Protein AF-A0A2G8Y2S1-F1 (afdb_monomer_lite)

Secondary structure (DSSP, 8-state):
-----S---TTS----EEEEEEEEEETTEEEEEEEESSHHHHHHHHHHHTT-EEETTEEE------S-S-----S-BTTEEESSGGGGS-------------S--PPP------

Structure (mmCIF, N/CA/C/O backbone):
data_AF-A0A2G8Y2S1-F1
#
_entry.id   AF-A0A2G8Y2S1-F1
#
loop_
_atom_site.group_PDB
_atom_site.id
_atom_site.type_symbol
_atom_site.label_atom_id
_atom_site.label_alt_id
_atom_site.label_comp_id
_atom_site.label_asym_id
_atom_site.label_entity_id
_atom_site.label_seq_id
_atom_site.pdbx_PDB_ins_code
_atom_site.Cartn_x
_atom_site.Cartn_y
_atom_site.Cartn_z
_atom_site.occupancy
_atom_site.B_iso_or_equiv
_atom_site.auth_seq_id
_atom_site.auth_comp_id
_atom_site.auth_asym_id
_atom_site.auth_atom_id
_atom_site.pdbx_PDB_model_num
ATOM 1 N N . MET A 1 1 ? -22.583 -14.915 -36.721 1.00 43.03 1 MET A N 1
ATOM 2 C CA . MET A 1 1 ? -21.697 -15.453 -35.667 1.00 43.03 1 MET A CA 1
ATOM 3 C C . MET A 1 1 ? -21.585 -14.432 -34.551 1.00 43.03 1 MET A C 1
ATOM 5 O O . MET A 1 1 ? -20.849 -13.461 -34.654 1.00 43.03 1 MET A O 1
ATOM 9 N N . SER A 1 2 ? -22.418 -14.623 -33.535 1.00 52.66 2 SER A N 1
ATOM 10 C CA . SER A 1 2 ? -22.428 -13.889 -32.275 1.00 52.66 2 SER A CA 1
ATOM 11 C C . SER A 1 2 ? -21.137 -14.151 -31.507 1.00 52.66 2 SER A C 1
ATOM 13 O O . SER A 1 2 ? -20.829 -15.313 -31.272 1.00 52.66 2 SER A O 1
ATOM 15 N N . SER A 1 3 ? -20.401 -13.103 -31.127 1.00 49.59 3 SER A N 1
ATOM 16 C CA . SER A 1 3 ? -19.379 -13.113 -30.062 1.00 49.59 3 SER A CA 1
ATOM 17 C C . SER A 1 3 ? -18.813 -11.702 -29.867 1.00 49.59 3 SER A C 1
ATOM 19 O O . SER A 1 3 ? -17.717 -11.381 -30.310 1.00 49.59 3 SER A O 1
ATOM 21 N N . ARG A 1 4 ? -19.570 -10.834 -29.191 1.00 56.19 4 ARG A N 1
ATOM 22 C CA . ARG A 1 4 ? -18.962 -9.785 -28.357 1.00 56.19 4 ARG A CA 1
ATOM 23 C C . ARG A 1 4 ? -19.165 -10.215 -26.915 1.00 56.19 4 ARG A C 1
ATOM 25 O O . ARG A 1 4 ? -20.099 -9.797 -26.242 1.00 56.19 4 ARG A O 1
ATOM 32 N N . CYS A 1 5 ? -18.353 -11.178 -26.509 1.00 40.81 5 CYS A N 1
ATOM 33 C CA . CYS A 1 5 ? -18.243 -11.608 -25.131 1.00 40.81 5 CYS A CA 1
ATOM 34 C C . CYS A 1 5 ? -17.443 -10.579 -24.317 1.00 40.81 5 CYS A C 1
ATOM 36 O O . CYS A 1 5 ? -16.433 -10.061 -24.784 1.00 40.81 5 CYS A O 1
ATOM 38 N N . ALA A 1 6 ? -17.908 -10.390 -23.081 1.00 44.34 6 ALA A N 1
ATOM 39 C CA . ALA A 1 6 ? -17.202 -9.875 -21.909 1.00 44.34 6 ALA A CA 1
ATOM 40 C C . ALA A 1 6 ? -16.997 -8.350 -21.771 1.00 44.34 6 ALA A C 1
ATOM 42 O O . ALA A 1 6 ? -15.990 -7.771 -22.156 1.00 44.34 6 ALA A O 1
ATOM 43 N N . SER A 1 7 ? -17.936 -7.751 -21.030 1.00 48.16 7 SER A N 1
ATOM 44 C CA . SER A 1 7 ? -17.629 -7.092 -19.752 1.00 48.16 7 SER A CA 1
ATOM 45 C C . SER A 1 7 ? -16.571 -5.984 -19.778 1.00 48.16 7 SER A C 1
ATOM 47 O O . SER A 1 7 ? -15.494 -6.124 -19.209 1.00 48.16 7 SER A O 1
ATOM 49 N N . SER A 1 8 ? -16.921 -4.821 -20.323 1.00 46.06 8 SER A N 1
ATOM 50 C CA . SER A 1 8 ? -16.153 -3.593 -20.087 1.00 46.06 8 SER A CA 1
ATOM 51 C C . SER A 1 8 ? -16.782 -2.755 -18.966 1.00 46.06 8 SER A C 1
ATOM 53 O O . SER A 1 8 ? -17.139 -1.603 -19.175 1.00 46.06 8 SER A O 1
ATOM 55 N N . ASN A 1 9 ? -16.936 -3.341 -17.773 1.00 43.31 9 ASN A N 1
ATOM 56 C CA . ASN A 1 9 ? -17.246 -2.607 -16.533 1.00 43.31 9 ASN A CA 1
ATOM 57 C C . ASN A 1 9 ? -16.070 -2.629 -15.534 1.00 43.31 9 ASN A C 1
ATOM 59 O O . ASN A 1 9 ? -16.247 -2.341 -14.355 1.00 43.31 9 ASN A O 1
ATOM 63 N N . SER A 1 10 ? -14.854 -2.971 -15.972 1.00 46.34 10 SER A N 1
ATOM 64 C CA . SER A 1 10 ? -13.713 -3.136 -15.055 1.00 46.34 10 SER A CA 1
ATOM 65 C C . SER A 1 10 ? -13.025 -1.839 -14.620 1.00 46.34 10 SER A C 1
ATOM 67 O O . SER A 1 10 ? -12.140 -1.905 -13.774 1.00 46.34 10 SER A O 1
ATOM 69 N N . VAL A 1 11 ? -13.393 -0.669 -15.153 1.00 47.31 11 VAL A N 1
ATOM 70 C CA . VAL A 1 11 ? -12.618 0.570 -14.918 1.00 47.31 11 VAL A CA 1
ATOM 71 C C . VAL A 1 11 ? -13.231 1.550 -13.913 1.00 47.31 11 VAL A C 1
ATOM 73 O O . VAL A 1 11 ? -12.547 2.485 -13.512 1.00 47.31 11 VAL A O 1
ATOM 76 N N . THR A 1 12 ? -14.463 1.335 -13.437 1.00 46.62 12 THR A N 1
ATOM 77 C CA . THR A 1 12 ? -15.148 2.304 -12.547 1.00 46.62 12 THR A CA 1
ATOM 78 C C . THR A 1 12 ? -15.216 1.884 -11.077 1.00 46.62 12 THR A C 1
ATOM 80 O O . THR A 1 12 ? -15.657 2.663 -10.242 1.00 46.62 12 THR A O 1
ATOM 83 N N . SER A 1 13 ? -14.750 0.684 -10.719 1.00 46.16 13 SER A N 1
ATOM 84 C CA . SER A 1 13 ? -14.642 0.250 -9.315 1.00 46.16 13 SER A CA 1
ATOM 85 C C . SER A 1 13 ? -13.197 0.361 -8.822 1.00 46.16 13 SER A C 1
ATOM 87 O O . SER A 1 13 ? -12.643 -0.553 -8.211 1.00 46.16 13 SER A O 1
ATOM 89 N N . LEU A 1 14 ? -12.541 1.482 -9.136 1.00 54.84 14 LEU A N 1
ATOM 90 C CA . LEU A 1 14 ? -11.331 1.869 -8.421 1.00 54.84 14 LEU A CA 1
ATOM 91 C C . LEU A 1 14 ? -11.784 2.327 -7.043 1.00 54.84 14 LEU A C 1
ATOM 93 O O . LEU A 1 14 ? -12.257 3.439 -6.837 1.00 54.84 14 LEU A O 1
ATOM 97 N N . ALA A 1 15 ? -11.752 1.340 -6.163 1.00 57.84 15 ALA A N 1
ATOM 98 C CA . AL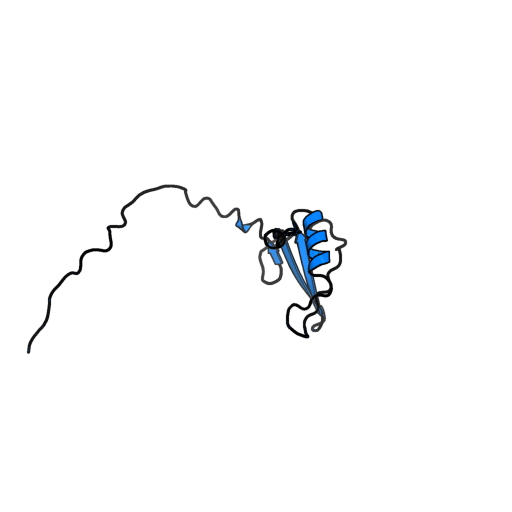A A 1 15 ? -12.142 1.360 -4.781 1.00 57.84 15 ALA A CA 1
ATOM 99 C C . ALA A 1 15 ? -11.933 2.720 -4.101 1.00 57.84 15 ALA A C 1
ATOM 101 O O . ALA A 1 15 ? -10.831 3.271 -4.089 1.00 57.84 15 ALA A O 1
ATOM 102 N N . LEU A 1 16 ? -13.001 3.220 -3.479 1.00 68.12 16 LEU A N 1
ATOM 103 C CA . LEU A 1 16 ? -12.930 4.357 -2.572 1.00 68.12 16 LEU A CA 1
ATOM 104 C C . LEU A 1 16 ? -12.135 3.910 -1.338 1.00 68.12 16 LEU A C 1
ATOM 106 O O . LEU A 1 16 ? -12.665 3.245 -0.441 1.00 68.12 16 LEU A O 1
ATOM 110 N N . CYS A 1 17 ? -10.832 4.198 -1.327 1.00 72.56 17 CYS A N 1
ATOM 111 C CA . CYS A 1 17 ? -10.040 4.092 -0.113 1.00 72.56 17 CYS A CA 1
ATOM 112 C C . CYS A 1 17 ? -10.590 5.102 0.893 1.00 72.56 17 CYS A C 1
ATOM 114 O O . CYS A 1 17 ? -10.721 6.287 0.592 1.00 72.56 17 CYS A O 1
ATOM 116 N N . VAL A 1 18 ? -10.927 4.627 2.086 1.00 82.62 18 VAL A N 1
ATOM 117 C CA . VAL A 1 18 ? -11.433 5.497 3.151 1.00 82.62 18 VAL A CA 1
ATOM 118 C C . VAL A 1 18 ? -10.273 6.112 3.910 1.00 82.62 18 VAL A C 1
ATOM 120 O O . VAL A 1 18 ? -10.278 7.308 4.177 1.00 82.62 18 VAL A O 1
ATOM 123 N N . GLN A 1 19 ? -9.239 5.322 4.196 1.00 85.81 19 GLN A N 1
ATOM 124 C CA . GLN A 1 19 ? -8.086 5.772 4.968 1.00 85.81 19 GLN A CA 1
ATOM 125 C C . GLN A 1 19 ? -6.795 5.194 4.413 1.00 85.81 19 GLN A C 1
ATOM 127 O O . GLN A 1 19 ? -6.754 4.049 3.958 1.00 85.81 19 GLN A O 1
ATOM 132 N N . ILE A 1 20 ? -5.724 5.974 4.500 1.00 89.06 20 ILE A N 1
ATOM 133 C CA . ILE A 1 20 ? -4.376 5.557 4.132 1.00 89.06 20 ILE A CA 1
ATOM 134 C C . ILE A 1 20 ? -3.381 6.015 5.190 1.00 89.06 20 ILE A C 1
ATOM 136 O O . ILE A 1 20 ? -3.433 7.142 5.674 1.00 89.06 20 ILE A O 1
ATOM 140 N N . VAL A 1 21 ? -2.452 5.136 5.545 1.00 88.50 21 VAL A N 1
ATOM 141 C CA . VAL A 1 21 ? -1.328 5.438 6.428 1.00 88.50 21 VAL A CA 1
ATOM 142 C C . VAL A 1 21 ? -0.062 4.908 5.786 1.00 88.50 21 VAL A C 1
ATOM 144 O O . VAL A 1 21 ? 0.025 3.728 5.466 1.00 88.50 21 VAL A O 1
ATOM 147 N N . THR A 1 22 ? 0.938 5.759 5.619 1.00 90.31 22 THR A N 1
ATOM 148 C CA . THR A 1 22 ? 2.226 5.409 5.032 1.00 90.31 22 THR A CA 1
ATOM 149 C C . THR A 1 22 ? 3.329 5.456 6.082 1.00 90.31 22 THR A C 1
ATOM 151 O O . THR A 1 22 ? 3.384 6.335 6.946 1.00 90.31 22 THR A O 1
ATOM 154 N N . PHE A 1 23 ? 4.224 4.473 6.040 1.00 88.12 23 PHE A N 1
ATOM 155 C CA . PHE A 1 23 ? 5.360 4.382 6.945 1.00 88.12 23 PHE A CA 1
ATOM 156 C C . PHE A 1 23 ? 6.548 3.687 6.278 1.00 88.12 23 PHE A C 1
ATOM 158 O O . PHE A 1 23 ? 6.417 2.717 5.539 1.00 88.12 23 PHE A O 1
ATOM 165 N N . SER A 1 24 ? 7.746 4.166 6.585 1.00 88.75 24 SER A N 1
ATOM 166 C CA . SER A 1 24 ? 9.004 3.570 6.141 1.00 88.75 24 SER A CA 1
ATOM 167 C C . SER A 1 24 ? 9.666 2.879 7.331 1.00 88.75 24 SER A C 1
ATOM 169 O O . SER A 1 24 ? 10.136 3.554 8.248 1.00 88.75 24 SER A O 1
ATOM 171 N N . LYS A 1 25 ? 9.678 1.540 7.355 1.00 80.62 25 LYS A N 1
ATOM 172 C CA . LYS A 1 25 ? 10.404 0.779 8.395 1.00 80.62 25 LYS A CA 1
ATOM 173 C C . LYS A 1 25 ? 11.914 0.847 8.186 1.00 80.62 25 LYS A C 1
ATOM 175 O O . LYS A 1 25 ? 12.663 0.876 9.154 1.00 80.62 25 LYS A O 1
ATOM 180 N N . SER A 1 26 ? 12.337 0.901 6.930 1.00 84.31 26 SER A N 1
ATOM 181 C CA . SER A 1 26 ? 13.715 1.129 6.515 1.00 84.31 26 SER A CA 1
ATOM 182 C C . SER A 1 26 ? 13.730 2.195 5.413 1.00 84.31 26 SER A C 1
ATOM 184 O O . SER A 1 26 ? 12.707 2.403 4.756 1.00 84.31 26 SER A O 1
ATOM 186 N N . PRO A 1 27 ? 14.866 2.874 5.179 1.00 81.00 27 PRO A N 1
ATOM 187 C CA . PRO A 1 27 ? 14.977 3.871 4.110 1.00 81.00 27 PRO A CA 1
ATOM 188 C C . PRO A 1 27 ? 14.754 3.288 2.706 1.00 81.00 27 PRO A C 1
ATOM 190 O O . PRO A 1 27 ? 14.427 4.023 1.783 1.00 81.00 27 PRO A O 1
ATOM 193 N N . THR A 1 28 ? 14.898 1.972 2.543 1.00 81.88 28 THR A N 1
ATOM 194 C CA . THR A 1 28 ? 14.706 1.255 1.276 1.00 81.88 28 THR A CA 1
ATOM 195 C C . THR A 1 28 ? 13.331 0.599 1.143 1.00 81.88 28 THR A C 1
ATOM 197 O O . THR A 1 28 ? 12.982 0.152 0.055 1.00 81.88 28 THR A O 1
ATOM 200 N N . MET A 1 29 ? 12.545 0.520 2.224 1.00 83.88 29 MET A N 1
ATOM 201 C CA . MET A 1 29 ? 11.253 -0.165 2.235 1.00 83.88 29 MET A CA 1
ATOM 202 C C . MET A 1 29 ? 10.136 0.791 2.639 1.00 83.88 29 MET A C 1
ATOM 204 O O . MET A 1 29 ? 9.932 1.097 3.820 1.00 83.88 29 MET A O 1
ATOM 208 N N . TYR A 1 30 ? 9.376 1.213 1.633 1.00 87.31 30 TYR A N 1
ATOM 209 C CA . TYR A 1 30 ? 8.155 1.980 1.815 1.00 87.31 30 TYR A CA 1
ATOM 210 C C . TYR A 1 30 ? 6.967 1.036 2.003 1.00 87.31 30 TYR A C 1
ATOM 212 O O . TYR A 1 30 ? 6.761 0.122 1.207 1.00 87.31 30 TYR A O 1
ATOM 220 N N . GLN A 1 31 ? 6.195 1.241 3.066 1.00 90.25 31 GLN A N 1
ATOM 221 C CA . GLN A 1 31 ? 4.997 0.465 3.360 1.00 90.25 31 GLN A CA 1
ATOM 222 C C . GLN A 1 31 ? 3.809 1.400 3.563 1.00 90.25 31 GLN A C 1
ATOM 224 O O . GLN A 1 31 ? 3.945 2.534 4.023 1.00 90.25 31 GLN A O 1
ATOM 229 N N . ALA A 1 32 ? 2.624 0.909 3.222 1.00 89.12 32 ALA A N 1
ATOM 230 C CA . ALA A 1 32 ? 1.381 1.620 3.442 1.00 89.12 32 ALA A CA 1
ATOM 231 C C . ALA A 1 32 ? 0.296 0.645 3.891 1.00 89.12 32 ALA A C 1
ATOM 233 O O . ALA A 1 32 ? 0.257 -0.508 3.463 1.00 89.12 32 ALA A O 1
ATOM 234 N N . LEU A 1 33 ? -0.587 1.125 4.753 1.00 89.94 33 LEU A N 1
ATOM 235 C CA . LEU A 1 33 ? -1.834 0.478 5.113 1.00 89.94 33 LEU A CA 1
ATOM 236 C C . LEU A 1 33 ? -2.960 1.289 4.489 1.00 89.94 33 LEU A C 1
ATOM 238 O O . LEU A 1 33 ? -2.980 2.513 4.603 1.00 89.94 33 LEU A O 1
ATOM 242 N N . ILE A 1 34 ? -3.878 0.600 3.824 1.00 87.81 34 ILE A N 1
ATOM 243 C CA . ILE A 1 34 ? -5.022 1.208 3.153 1.00 87.81 34 ILE A CA 1
ATOM 244 C C . ILE A 1 34 ? -6.267 0.494 3.658 1.00 87.81 34 ILE A C 1
ATOM 246 O O . ILE A 1 34 ? -6.348 -0.734 3.596 1.00 87.81 34 ILE A O 1
ATOM 250 N N . GLN A 1 35 ? -7.223 1.267 4.154 1.00 87.25 35 GLN A N 1
ATOM 251 C CA . GLN A 1 35 ? -8.536 0.784 4.543 1.00 87.25 35 GLN A CA 1
ATOM 252 C C . GLN A 1 35 ? -9.506 1.004 3.386 1.00 87.25 35 GLN A C 1
ATOM 254 O O . GLN A 1 35 ? -9.604 2.101 2.826 1.00 87.25 35 GLN A O 1
ATOM 259 N N . PHE A 1 36 ? -10.255 -0.042 3.060 1.00 85.69 36 PHE A N 1
ATOM 260 C CA . PHE A 1 36 ? -11.349 0.023 2.101 1.00 85.69 36 PHE A CA 1
ATOM 261 C C . PHE A 1 36 ? -12.693 0.043 2.818 1.00 85.69 36 PHE A C 1
ATOM 263 O O . PHE A 1 36 ? -12.834 -0.503 3.912 1.00 85.69 36 PHE A O 1
ATOM 270 N N . GLN A 1 37 ? -13.693 0.636 2.161 1.00 82.25 37 GLN A N 1
ATOM 271 C CA . GLN A 1 37 ? -15.059 0.694 2.682 1.00 82.25 37 GLN A CA 1
ATOM 272 C C . GLN A 1 37 ? -15.721 -0.691 2.775 1.00 82.25 37 GLN A C 1
ATOM 274 O O . GLN A 1 37 ? -16.602 -0.897 3.605 1.00 82.25 37 GLN A O 1
ATOM 279 N N . SER A 1 38 ? -15.317 -1.628 1.909 1.00 83.69 38 SER A N 1
ATOM 280 C CA . SER A 1 38 ? -15.831 -2.999 1.872 1.00 83.69 38 SER A CA 1
ATOM 281 C C . SER A 1 38 ? -14.696 -4.006 1.632 1.00 83.69 38 SER A C 1
ATOM 283 O O . SER A 1 38 ? -13.801 -3.728 0.823 1.00 83.69 38 SER A O 1
ATOM 285 N N . PRO A 1 39 ? -14.729 -5.183 2.289 1.00 82.56 39 PRO A N 1
ATOM 286 C CA . PRO A 1 39 ? -13.721 -6.229 2.118 1.00 82.56 39 PRO A CA 1
ATOM 287 C C . PRO A 1 39 ? -13.686 -6.809 0.695 1.00 82.56 39 PRO A C 1
ATOM 289 O O . PRO A 1 39 ? -12.611 -7.172 0.215 1.00 82.56 39 PRO A O 1
ATOM 292 N N . ASP A 1 40 ? -14.814 -6.843 -0.021 1.00 85.06 40 ASP A N 1
ATOM 293 C CA . ASP A 1 40 ? -14.853 -7.295 -1.418 1.00 85.06 40 ASP A CA 1
ATOM 294 C C . ASP A 1 40 ? -14.026 -6.391 -2.333 1.00 85.06 40 ASP A C 1
ATOM 296 O O . ASP A 1 40 ? -13.274 -6.873 -3.185 1.00 85.06 40 ASP A O 1
ATOM 300 N N . GLN A 1 41 ? -14.093 -5.076 -2.103 1.00 83.19 41 GLN A N 1
ATOM 301 C CA . GLN A 1 41 ? -13.284 -4.105 -2.838 1.00 83.19 41 GLN A CA 1
ATOM 302 C C . GLN A 1 41 ? -11.796 -4.281 -2.531 1.00 83.19 41 GLN A C 1
ATOM 304 O O . GLN A 1 41 ? -10.977 -4.251 -3.448 1.00 83.19 41 GLN A O 1
ATOM 309 N N . ALA A 1 42 ? -11.446 -4.529 -1.264 1.00 83.31 42 ALA A N 1
ATOM 310 C CA . ALA A 1 42 ? -10.067 -4.796 -0.864 1.00 83.31 42 ALA A CA 1
ATOM 311 C C . ALA A 1 42 ? -9.503 -6.036 -1.572 1.00 83.31 42 ALA A C 1
ATOM 313 O O . ALA A 1 42 ? -8.391 -6.004 -2.100 1.00 83.31 42 ALA A O 1
ATOM 314 N N . ARG A 1 43 ? -10.288 -7.119 -1.634 1.00 85.88 43 ARG A N 1
ATOM 315 C CA . ARG A 1 43 ? -9.894 -8.357 -2.314 1.00 85.88 43 ARG A CA 1
ATOM 316 C C . ARG A 1 43 ? -9.743 -8.149 -3.819 1.00 85.88 43 ARG A C 1
ATOM 318 O O . ARG A 1 43 ? -8.792 -8.653 -4.411 1.00 85.88 43 ARG A O 1
ATOM 325 N N . HIS A 1 44 ? -10.645 -7.386 -4.432 1.00 85.31 44 HIS A N 1
ATOM 326 C CA . HIS A 1 44 ? -10.556 -7.063 -5.852 1.00 85.31 44 HIS A CA 1
ATOM 327 C C . HIS A 1 44 ? -9.317 -6.207 -6.158 1.00 85.31 44 HIS A C 1
ATOM 329 O O . HIS A 1 44 ? -8.564 -6.528 -7.076 1.00 85.31 44 HIS A O 1
ATOM 335 N N . ALA A 1 45 ? -9.043 -5.174 -5.358 1.00 84.31 45 ALA A N 1
ATOM 336 C CA . ALA A 1 45 ? -7.845 -4.348 -5.492 1.00 84.31 45 ALA A CA 1
ATOM 337 C C . ALA A 1 45 ? -6.563 -5.175 -5.311 1.00 84.31 45 ALA A C 1
ATOM 339 O O . ALA A 1 45 ? -5.651 -5.067 -6.126 1.00 84.31 45 ALA A O 1
ATOM 340 N N . LEU A 1 46 ? -6.522 -6.057 -4.307 1.00 86.50 46 LEU A N 1
ATOM 341 C CA . LEU A 1 46 ? -5.421 -6.996 -4.092 1.00 86.50 46 LEU A CA 1
ATOM 342 C C . LEU A 1 46 ? -5.156 -7.832 -5.350 1.00 86.50 46 LEU A C 1
ATOM 344 O O . LEU A 1 46 ? -4.031 -7.854 -5.828 1.00 86.50 46 LEU A O 1
ATOM 348 N N . MET A 1 47 ? -6.174 -8.475 -5.924 1.00 85.94 47 MET A N 1
ATOM 349 C CA . MET A 1 47 ? -5.989 -9.328 -7.105 1.00 85.94 47 MET A CA 1
ATOM 350 C C . MET A 1 47 ? -5.508 -8.563 -8.346 1.00 85.94 47 MET A C 1
ATOM 352 O O . MET A 1 47 ? -4.771 -9.122 -9.150 1.00 85.94 47 MET A O 1
ATOM 356 N N . ASN A 1 48 ? -5.913 -7.301 -8.504 1.00 84.62 48 ASN A N 1
ATOM 357 C CA . ASN A 1 48 ? -5.550 -6.491 -9.670 1.00 84.62 48 ASN A CA 1
ATOM 358 C C . ASN A 1 48 ? -4.203 -5.766 -9.520 1.00 84.62 48 ASN A C 1
ATOM 360 O O . ASN A 1 48 ? -3.556 -5.467 -10.523 1.00 84.62 48 ASN A O 1
ATOM 364 N N . LEU A 1 49 ? -3.795 -5.437 -8.292 1.00 85.62 49 LEU A N 1
ATOM 365 C CA . LEU A 1 49 ? -2.628 -4.592 -8.018 1.00 85.62 49 LEU A CA 1
ATOM 366 C C . LEU A 1 49 ? -1.456 -5.355 -7.386 1.00 85.62 49 LEU A C 1
ATOM 368 O O . LEU A 1 49 ? -0.332 -4.854 -7.405 1.00 85.62 49 LEU A O 1
ATOM 372 N N . HIS A 1 50 ? -1.677 -6.551 -6.833 1.00 87.38 50 HIS A N 1
ATOM 373 C CA . HIS A 1 50 ? -0.598 -7.366 -6.277 1.00 87.38 50 HIS A CA 1
ATOM 374 C C . HIS A 1 50 ? 0.392 -7.781 -7.368 1.00 87.38 50 HIS A C 1
ATOM 376 O O . HIS A 1 50 ? -0.000 -8.205 -8.453 1.00 87.38 50 HIS A O 1
ATOM 382 N N . SER A 1 51 ? 1.684 -7.653 -7.065 1.00 87.00 51 SER A N 1
ATOM 383 C CA . SER A 1 51 ? 2.791 -7.941 -7.982 1.00 87.00 51 SER A CA 1
ATOM 384 C C . SER A 1 51 ? 2.768 -7.116 -9.272 1.00 87.00 51 SER A C 1
ATOM 386 O O . SER A 1 51 ? 3.384 -7.515 -10.259 1.00 87.00 51 SER A O 1
ATOM 388 N N . ARG A 1 52 ? 2.098 -5.955 -9.277 1.00 87.38 52 ARG A N 1
ATOM 389 C CA . ARG A 1 52 ? 2.168 -4.998 -10.386 1.00 87.38 52 ARG A CA 1
ATOM 390 C C . ARG A 1 52 ? 3.165 -3.886 -10.107 1.00 87.38 52 ARG A C 1
ATOM 392 O O . ARG A 1 52 ? 3.338 -3.445 -8.974 1.00 87.38 52 ARG A O 1
ATOM 399 N N . ASN A 1 53 ? 3.796 -3.410 -11.167 1.00 86.25 53 ASN A N 1
ATOM 400 C CA . ASN A 1 53 ? 4.748 -2.315 -11.120 1.00 86.25 53 ASN A CA 1
ATOM 401 C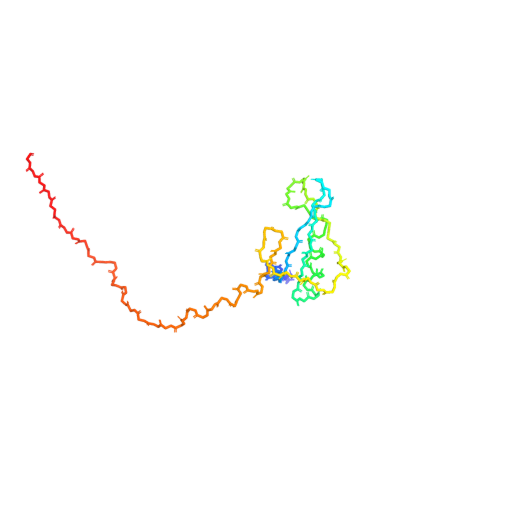 C . ASN A 1 53 ? 3.981 -0.994 -11.243 1.00 86.25 53 ASN A C 1
ATOM 403 O O . ASN A 1 53 ? 3.142 -0.856 -12.135 1.00 86.25 53 ASN A O 1
ATOM 407 N N . ILE A 1 54 ? 4.257 -0.031 -10.357 1.00 84.06 54 ILE A N 1
ATOM 408 C CA . ILE A 1 54 ? 3.678 1.322 -10.472 1.00 84.06 54 ILE A CA 1
ATOM 409 C C . ILE A 1 54 ? 4.272 2.042 -11.687 1.00 84.06 54 ILE A C 1
ATOM 411 O O . ILE A 1 54 ? 3.579 2.774 -12.388 1.00 84.06 54 ILE A O 1
ATOM 415 N N . TYR A 1 55 ? 5.558 1.801 -11.936 1.00 86.44 55 TYR A N 1
ATOM 416 C CA . TYR A 1 55 ? 6.317 2.361 -13.042 1.00 86.44 55 TYR A CA 1
ATOM 417 C C . TYR A 1 55 ? 6.991 1.232 -13.815 1.00 86.44 55 TYR A C 1
ATOM 419 O O . TYR A 1 55 ? 7.248 0.159 -13.265 1.00 86.44 55 TYR A O 1
ATOM 427 N N . ASP A 1 56 ? 7.297 1.467 -15.086 1.00 81.56 56 ASP A N 1
ATOM 428 C CA . ASP A 1 56 ? 7.948 0.457 -15.914 1.00 81.56 56 ASP A CA 1
ATOM 429 C C . ASP A 1 56 ? 9.285 0.030 -15.276 1.00 81.56 56 ASP A C 1
ATOM 431 O O . ASP A 1 56 ? 10.131 0.860 -14.938 1.00 81.56 56 ASP A O 1
ATOM 435 N N . GLY A 1 57 ? 9.423 -1.266 -14.987 1.00 78.62 57 GLY A N 1
ATOM 436 C CA . GLY A 1 57 ? 10.637 -1.839 -14.396 1.00 78.62 57 GLY A CA 1
ATOM 437 C C . GLY A 1 57 ? 10.957 -1.489 -12.932 1.00 78.62 57 GLY A C 1
ATOM 438 O O . GLY A 1 57 ? 11.998 -1.928 -12.447 1.00 78.62 57 GLY A O 1
ATOM 439 N N . CYS A 1 58 ? 10.117 -0.755 -12.187 1.00 81.12 58 CYS A N 1
ATOM 440 C CA . CYS A 1 58 ? 10.416 -0.422 -10.784 1.00 81.12 58 CYS A CA 1
ATOM 441 C C . CYS A 1 58 ? 9.173 -0.253 -9.891 1.00 81.12 58 CYS A C 1
ATOM 443 O O . CYS A 1 58 ? 8.049 -0.103 -10.364 1.00 81.12 58 CYS A O 1
ATOM 445 N N . ASN A 1 59 ? 9.388 -0.258 -8.568 1.00 79.75 59 ASN A N 1
ATOM 446 C CA . ASN A 1 59 ? 8.339 -0.092 -7.553 1.00 79.75 59 ASN A CA 1
ATOM 447 C C . ASN A 1 59 ? 7.235 -1.161 -7.651 1.00 79.75 59 ASN A C 1
ATOM 449 O O . ASN A 1 59 ? 6.059 -0.852 -7.836 1.00 79.75 59 ASN A O 1
ATOM 453 N N . THR A 1 60 ? 7.623 -2.434 -7.552 1.00 86.62 60 THR A N 1
ATOM 454 C CA . THR A 1 60 ? 6.676 -3.554 -7.513 1.00 86.62 60 THR A CA 1
ATOM 455 C C . THR A 1 60 ? 5.834 -3.493 -6.242 1.00 86.62 60 THR A C 1
ATOM 457 O O . THR A 1 60 ? 6.359 -3.524 -5.129 1.00 86.62 60 THR A O 1
ATOM 460 N N . LEU A 1 61 ? 4.516 -3.429 -6.408 1.00 87.75 61 LEU A N 1
ATOM 461 C CA . LEU A 1 61 ? 3.564 -3.433 -5.310 1.00 87.75 61 LEU A CA 1
ATOM 462 C C . LEU A 1 61 ? 3.435 -4.839 -4.735 1.00 87.75 61 LEU A C 1
ATOM 464 O O . LEU A 1 61 ? 2.949 -5.760 -5.392 1.00 87.75 61 LEU A O 1
ATOM 468 N N . GLN A 1 62 ? 3.806 -4.994 -3.471 1.00 88.44 62 GLN A N 1
ATOM 469 C CA . GLN A 1 62 ? 3.497 -6.192 -2.706 1.00 88.44 62 GLN A CA 1
ATOM 470 C C . GLN A 1 62 ? 2.377 -5.872 -1.720 1.00 88.44 62 GLN A C 1
ATOM 472 O O . GLN A 1 62 ? 2.598 -5.272 -0.671 1.00 88.44 62 GLN A O 1
ATOM 477 N N . ILE A 1 63 ? 1.159 -6.274 -2.071 1.00 89.44 63 ILE A N 1
ATOM 478 C CA . ILE A 1 63 ? -0.030 -6.028 -1.251 1.00 89.44 63 ILE A CA 1
ATOM 479 C C . ILE A 1 63 ? -0.340 -7.292 -0.452 1.00 89.44 63 ILE A C 1
ATOM 481 O O . ILE A 1 63 ? -0.394 -8.382 -1.016 1.00 89.44 63 ILE A O 1
ATOM 485 N N . GLN A 1 64 ? -0.540 -7.160 0.854 1.00 88.88 64 GLN A N 1
ATOM 486 C CA . GLN A 1 64 ? -0.936 -8.259 1.732 1.00 88.88 64 GLN A CA 1
ATOM 487 C C . GLN A 1 64 ? -2.092 -7.808 2.628 1.00 88.88 64 GLN A C 1
ATOM 489 O O . GLN A 1 64 ? -2.148 -6.627 2.983 1.00 88.88 64 GLN A O 1
ATOM 494 N N . PRO A 1 65 ? -3.009 -8.717 3.004 1.00 85.38 65 PRO A N 1
ATOM 495 C CA . PRO A 1 65 ? -4.034 -8.398 3.986 1.00 85.38 65 PRO A CA 1
ATOM 496 C C . PRO A 1 65 ? -3.370 -8.024 5.315 1.00 85.38 65 PRO A C 1
ATOM 498 O O . PRO A 1 65 ? -2.481 -8.722 5.810 1.00 85.38 65 PRO A O 1
ATOM 501 N N . SER A 1 66 ? -3.788 -6.897 5.882 1.00 85.69 66 SER A N 1
ATOM 502 C CA . SER A 1 66 ? -3.330 -6.463 7.195 1.00 85.69 66 SER A CA 1
ATOM 503 C C . SER A 1 66 ? -3.962 -7.327 8.294 1.00 85.69 66 SER A C 1
ATOM 505 O O . SER A 1 66 ? -4.988 -7.977 8.103 1.00 85.69 66 SER A O 1
ATOM 507 N N . ARG A 1 67 ? -3.344 -7.327 9.480 1.00 83.81 67 ARG A N 1
ATOM 508 C CA . ARG A 1 67 ? -3.940 -7.906 10.702 1.00 83.81 67 ARG A CA 1
ATOM 509 C C . ARG A 1 67 ? -4.802 -6.901 11.475 1.00 83.81 67 ARG A C 1
ATOM 511 O O . ARG A 1 67 ? -5.326 -7.238 12.530 1.00 83.81 67 ARG A O 1
ATOM 518 N N . LEU A 1 68 ? -4.871 -5.657 11.001 1.00 82.06 68 LEU A N 1
ATOM 519 C CA . LEU A 1 68 ? -5.639 -4.594 11.638 1.00 82.06 68 LEU A CA 1
ATOM 520 C C . LEU A 1 68 ? -7.068 -4.642 11.106 1.00 82.06 68 LEU A C 1
ATOM 522 O O . LEU A 1 68 ? -7.263 -4.702 9.897 1.00 82.06 68 LEU A O 1
ATOM 526 N N . ASN A 1 69 ? -8.039 -4.588 12.016 1.00 77.25 69 ASN A N 1
ATOM 527 C CA . ASN A 1 69 ? -9.455 -4.578 11.656 1.00 77.25 69 ASN A CA 1
ATOM 528 C C . ASN A 1 69 ? -9.905 -3.203 11.128 1.00 77.25 69 ASN A C 1
ATOM 530 O O . ASN A 1 69 ? -10.785 -3.125 10.277 1.00 77.25 69 ASN A O 1
ATOM 534 N N . GLU A 1 70 ? -9.284 -2.130 11.627 1.00 78.94 70 GLU A N 1
ATOM 535 C CA . GLU A 1 70 ? -9.609 -0.747 11.282 1.00 78.94 70 GLU A CA 1
ATOM 536 C C . GLU A 1 70 ? -8.359 0.141 11.386 1.00 78.94 70 GLU A C 1
ATOM 538 O O . GLU A 1 70 ? -7.506 -0.058 12.261 1.00 78.94 70 GLU A O 1
ATOM 543 N N . LEU A 1 71 ? -8.241 1.118 10.484 1.00 84.06 71 LEU A N 1
ATOM 544 C CA . LEU A 1 71 ? -7.235 2.174 10.562 1.00 84.06 71 LEU A CA 1
ATOM 545 C C . LEU A 1 71 ? -7.829 3.375 11.305 1.00 84.06 71 LEU A C 1
ATOM 547 O O . LEU A 1 71 ? -8.925 3.819 11.006 1.00 84.06 71 LEU A O 1
ATOM 551 N N . VAL A 1 72 ? -7.088 3.947 12.253 1.00 79.88 72 VAL A N 1
ATOM 552 C CA . VAL A 1 72 ? -7.524 5.163 12.956 1.00 79.88 72 VAL A CA 1
ATOM 553 C C . VAL A 1 72 ? -6.615 6.316 12.558 1.00 79.88 72 VAL A C 1
ATOM 555 O O . VAL A 1 72 ? -5.486 6.431 13.044 1.00 79.88 72 VAL A O 1
ATOM 558 N N . VAL A 1 73 ? -7.106 7.182 11.674 1.00 81.12 73 VAL A N 1
ATOM 559 C CA . VAL A 1 73 ? -6.421 8.418 11.283 1.00 81.12 73 VAL A CA 1
ATOM 560 C C . VAL A 1 73 ? -6.964 9.564 12.133 1.00 81.12 73 VAL A C 1
ATOM 562 O O . VAL A 1 73 ? -8.062 10.057 11.912 1.00 81.12 73 VAL A O 1
ATOM 565 N N . LYS A 1 74 ? -6.195 9.989 13.141 1.00 77.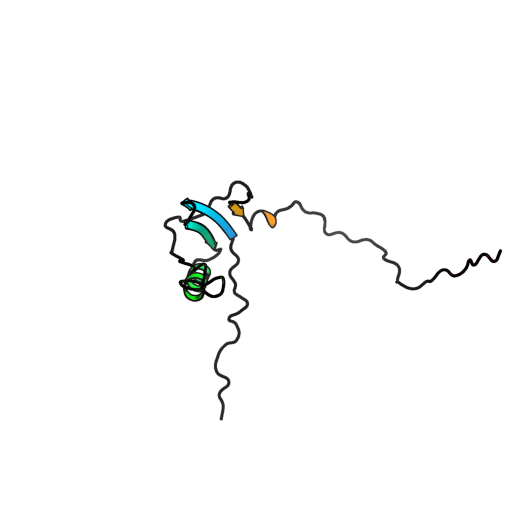44 74 LYS A N 1
ATOM 566 C CA . LYS A 1 74 ? -6.600 11.091 14.037 1.00 77.44 74 LYS A CA 1
ATOM 567 C C . LYS A 1 74 ? -6.495 12.462 13.371 1.00 77.44 74 LYS A C 1
ATOM 569 O O . LYS A 1 74 ? -7.276 13.358 13.667 1.00 77.44 74 LYS A O 1
ATOM 574 N N . ASN A 1 75 ? -5.503 12.628 12.498 1.00 76.81 75 ASN A N 1
ATOM 575 C CA . ASN A 1 75 ? -5.223 13.875 11.803 1.00 76.81 75 ASN A CA 1
ATOM 576 C C . ASN A 1 75 ? -4.746 13.578 10.380 1.00 76.81 75 ASN A C 1
ATOM 578 O O . ASN A 1 75 ? -3.950 12.658 10.163 1.00 76.81 75 ASN A O 1
ATOM 582 N N . ASN A 1 76 ? -5.186 14.407 9.436 1.00 82.94 76 ASN A N 1
ATOM 583 C CA . ASN A 1 76 ? -4.684 14.385 8.069 1.00 82.94 76 ASN A CA 1
ATOM 584 C C . ASN A 1 76 ? -3.282 15.003 8.049 1.00 82.94 76 ASN A C 1
ATOM 586 O O . ASN A 1 76 ? -3.100 16.197 8.272 1.00 82.94 76 ASN A O 1
ATOM 590 N N . THR A 1 77 ? -2.279 14.160 7.838 1.00 85.19 77 THR A N 1
ATOM 591 C CA . THR A 1 77 ? -0.863 14.511 7.742 1.00 85.19 77 THR A CA 1
ATOM 592 C C . THR A 1 77 ? -0.282 13.934 6.454 1.00 85.19 77 THR A C 1
ATOM 594 O O . THR A 1 77 ? -0.900 13.105 5.792 1.00 85.19 77 THR A O 1
ATOM 597 N N . GLN A 1 78 ? 0.957 14.295 6.115 1.00 84.00 78 GLN A N 1
ATOM 598 C CA . GLN A 1 78 ? 1.659 13.706 4.966 1.00 84.00 78 GLN A CA 1
ATOM 599 C C . GLN A 1 78 ? 1.738 12.165 5.027 1.00 84.00 78 GLN A C 1
ATOM 601 O O . GLN A 1 78 ? 1.861 11.507 3.997 1.00 84.00 78 GLN A O 1
ATOM 606 N N . LYS A 1 79 ? 1.686 11.583 6.231 1.00 85.69 79 LYS A N 1
ATOM 607 C CA . LYS A 1 79 ? 1.806 10.137 6.452 1.00 85.69 79 LYS A CA 1
ATOM 608 C C . LYS A 1 79 ? 0.472 9.446 6.717 1.00 85.69 79 LYS A C 1
ATOM 610 O O . LYS A 1 79 ? 0.438 8.224 6.774 1.00 85.69 79 LYS A O 1
ATOM 615 N N . SER A 1 80 ? -0.613 10.182 6.923 1.00 88.94 80 SER A N 1
ATOM 616 C CA . SER A 1 80 ? -1.915 9.608 7.260 1.00 88.94 80 SER A CA 1
ATOM 617 C C . SER A 1 80 ? -3.026 10.471 6.702 1.00 88.94 80 SER A C 1
ATOM 619 O O . SER A 1 80 ? -3.068 11.660 6.991 1.00 88.94 80 SER A O 1
ATOM 621 N N . TRP A 1 81 ? -3.940 9.893 5.942 1.00 86.38 81 TRP A N 1
ATOM 622 C CA . TRP A 1 81 ? -5.025 10.637 5.329 1.00 86.38 81 TRP A CA 1
ATOM 623 C C . TRP A 1 81 ? -6.338 9.884 5.465 1.00 86.38 81 TRP A C 1
ATOM 625 O O . TRP A 1 81 ? -6.418 8.694 5.163 1.00 86.38 81 TRP A O 1
ATOM 635 N N . ASP A 1 82 ? -7.355 10.597 5.926 1.00 86.06 82 ASP A N 1
ATOM 636 C CA . ASP A 1 82 ? -8.730 10.146 6.017 1.00 86.06 82 ASP A CA 1
ATOM 637 C C . ASP A 1 82 ? -9.566 10.868 4.956 1.00 86.06 82 ASP A C 1
ATOM 639 O O . ASP A 1 82 ? -9.725 12.092 4.983 1.00 86.06 82 ASP A O 1
ATOM 643 N N . TYR A 1 83 ? -10.084 10.098 4.000 1.00 77.25 83 TYR A N 1
ATOM 644 C CA . TYR A 1 83 ? -10.939 10.586 2.921 1.00 77.25 83 TYR A CA 1
ATOM 645 C C . TYR A 1 83 ? -12.412 10.720 3.342 1.00 77.25 83 TYR A C 1
ATOM 647 O O . TYR A 1 83 ? -13.189 11.337 2.619 1.00 77.25 83 TYR A O 1
ATOM 655 N N . THR A 1 84 ? -12.810 10.193 4.505 1.00 74.94 84 THR A N 1
ATOM 656 C CA . THR A 1 84 ? -14.187 10.279 5.025 1.00 74.94 84 THR A CA 1
ATOM 657 C C . THR A 1 84 ? -14.438 11.577 5.792 1.00 74.94 84 THR A C 1
ATOM 659 O O . THR A 1 84 ? -15.501 12.182 5.659 1.00 74.94 84 THR A O 1
ATOM 662 N N . VAL A 1 85 ? -13.430 12.075 6.515 1.00 65.88 85 VAL A N 1
ATOM 663 C CA . VAL A 1 85 ? -13.489 13.308 7.319 1.00 65.88 85 VAL A CA 1
ATOM 664 C C . VAL A 1 85 ? -13.675 14.548 6.438 1.00 65.88 85 VAL A C 1
ATOM 666 O O . VAL A 1 85 ? -14.315 15.518 6.841 1.00 65.88 85 VAL A O 1
ATOM 669 N N . GLN A 1 86 ? -13.188 14.515 5.196 1.00 54.00 86 GLN A N 1
ATOM 670 C CA . GLN A 1 86 ? -13.276 15.651 4.274 1.00 54.00 86 GLN A CA 1
ATOM 671 C C . GLN A 1 86 ? -14.650 15.803 3.597 1.00 54.00 86 GLN A C 1
ATOM 673 O O . GLN A 1 86 ? -14.933 16.859 3.037 1.00 54.00 86 GLN A O 1
ATOM 678 N N . SER A 1 87 ? -15.536 14.806 3.711 1.00 50.69 87 SER A N 1
ATOM 679 C CA . SER A 1 87 ? -16.946 14.934 3.309 1.00 50.69 87 SER A CA 1
ATOM 680 C C . SER A 1 87 ? -17.802 15.688 4.344 1.00 50.69 87 SER A C 1
ATOM 682 O O . SER A 1 87 ? -18.989 15.902 4.105 1.00 50.69 87 SER A O 1
ATOM 684 N N . GLY A 1 88 ? -17.226 16.079 5.489 1.00 45.03 88 GLY A N 1
ATOM 685 C CA . GLY A 1 88 ? -17.913 16.747 6.600 1.00 45.0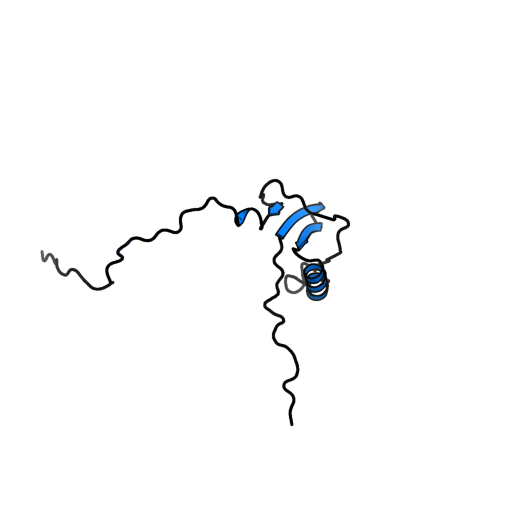3 88 GLY A CA 1
ATOM 686 C C . GLY A 1 88 ? -17.430 18.171 6.892 1.00 45.03 88 GLY A C 1
ATOM 687 O O . GLY A 1 88 ? -17.584 18.638 8.019 1.00 45.03 88 GLY A O 1
ATOM 688 N N . GLY A 1 89 ? -16.830 18.868 5.918 1.00 40.16 89 GLY A N 1
ATOM 689 C CA . GLY A 1 89 ? -16.604 20.313 6.045 1.00 40.16 89 GLY A CA 1
ATOM 690 C C . GLY A 1 89 ? -17.940 21.029 6.293 1.00 40.16 89 GLY A C 1
ATOM 691 O O . GLY A 1 89 ? -18.947 20.617 5.712 1.00 40.16 89 GLY A O 1
ATOM 692 N N . PRO A 1 90 ? -17.996 22.050 7.171 1.00 42.59 90 PRO A N 1
ATOM 693 C CA . PRO A 1 90 ? -19.252 22.682 7.543 1.00 42.59 90 PRO A CA 1
ATOM 694 C C . PRO A 1 90 ? -19.977 23.137 6.284 1.00 42.59 90 PRO A C 1
ATOM 696 O O . PRO A 1 90 ? -19.383 23.761 5.409 1.00 42.59 90 PRO A O 1
ATOM 699 N N . SER A 1 91 ? -21.259 22.793 6.228 1.00 48.94 91 SER A N 1
ATOM 700 C CA . SER A 1 91 ? -22.274 23.356 5.349 1.00 48.94 91 SER A CA 1
ATOM 701 C C . SER A 1 91 ? -21.979 24.819 4.990 1.00 48.94 91 SER A C 1
ATOM 703 O O . SER A 1 91 ? -22.395 25.743 5.686 1.00 48.94 91 SER A O 1
ATOM 705 N N . GLY A 1 92 ? -21.302 25.029 3.864 1.00 44.31 92 GLY A N 1
ATOM 706 C CA . GLY A 1 92 ? -21.305 26.280 3.126 1.00 44.31 92 GLY A CA 1
ATOM 707 C C . GLY A 1 92 ? -22.515 26.282 2.204 1.00 44.31 92 GLY A C 1
ATOM 708 O O . GLY A 1 92 ? -22.360 26.110 1.006 1.00 44.31 92 GLY A O 1
ATOM 709 N N . SER A 1 93 ? -23.705 26.384 2.803 1.00 42.00 93 SER A N 1
ATOM 710 C CA . SER A 1 93 ? -24.945 26.890 2.206 1.00 42.00 93 SER A CA 1
ATOM 711 C C . SER A 1 93 ? -25.208 26.542 0.731 1.00 42.00 93 SER A C 1
ATOM 713 O O . SER A 1 93 ? -24.777 27.242 -0.185 1.00 42.00 93 SER A O 1
ATOM 715 N N . ALA A 1 94 ? -26.099 25.576 0.509 1.00 49.50 94 ALA A N 1
ATOM 716 C CA . ALA A 1 94 ? -27.032 25.690 -0.604 1.00 49.50 94 ALA A CA 1
ATOM 717 C C . ALA A 1 94 ? -27.814 27.012 -0.462 1.00 49.50 94 ALA A C 1
ATOM 719 O O . ALA A 1 94 ? -28.462 27.231 0.558 1.00 49.50 94 ALA A O 1
ATOM 720 N N . GLY A 1 95 ? -27.761 27.891 -1.463 1.00 37.69 95 GLY A N 1
ATOM 721 C CA . GLY A 1 95 ? -28.555 29.119 -1.458 1.00 37.69 95 GLY A CA 1
ATOM 722 C C . GLY A 1 95 ? -28.227 30.032 -2.631 1.00 37.69 95 GLY A C 1
ATOM 723 O O . GLY A 1 95 ? -27.141 30.584 -2.705 1.00 37.69 95 GLY A O 1
ATOM 724 N N . ALA A 1 96 ? -29.176 30.139 -3.553 1.00 53.72 96 ALA A N 1
ATOM 725 C CA . ALA A 1 96 ? -29.145 30.932 -4.772 1.00 53.72 96 ALA A CA 1
ATOM 726 C C . ALA A 1 96 ? -28.995 32.456 -4.555 1.00 53.72 96 ALA A C 1
ATOM 728 O O . ALA A 1 96 ? -29.076 32.949 -3.433 1.00 53.72 96 ALA A O 1
ATOM 729 N N . THR A 1 97 ? -28.915 33.165 -5.691 1.00 44.59 97 THR A N 1
ATOM 730 C CA . THR A 1 97 ? -28.837 34.625 -5.944 1.00 44.59 97 THR A CA 1
ATOM 731 C C . THR A 1 97 ? -27.407 35.114 -6.199 1.00 44.59 97 THR A C 1
ATOM 733 O O . THR A 1 97 ? -26.516 34.880 -5.402 1.00 44.59 97 THR A O 1
ATOM 736 N N . GLY A 1 98 ? -27.069 35.756 -7.312 1.00 48.31 98 GLY A N 1
ATOM 737 C CA . GLY A 1 98 ? -27.810 36.166 -8.496 1.00 48.31 98 GLY A CA 1
ATOM 738 C C . GLY A 1 98 ? -26.826 36.845 -9.461 1.00 48.31 98 GLY A C 1
ATOM 739 O O . GLY A 1 98 ? -25.775 37.310 -9.036 1.00 48.31 98 GLY A O 1
ATOM 740 N N . ASP A 1 99 ? -27.202 36.885 -10.736 1.00 49.84 99 ASP A N 1
ATOM 741 C CA . ASP A 1 99 ? -26.694 37.817 -11.751 1.00 49.84 99 ASP A CA 1
ATOM 742 C C . ASP A 1 99 ? -25.214 37.690 -12.183 1.00 49.84 99 ASP A C 1
ATOM 744 O O . ASP A 1 99 ? -24.322 38.403 -11.729 1.00 49.84 99 ASP A O 1
ATOM 748 N N . LEU A 1 100 ? -24.962 36.800 -13.149 1.00 51.38 100 LEU A N 1
ATOM 749 C CA . LEU A 1 100 ? -23.883 37.005 -14.118 1.00 51.38 100 LEU A CA 1
ATOM 750 C C . LEU A 1 100 ? -24.517 37.613 -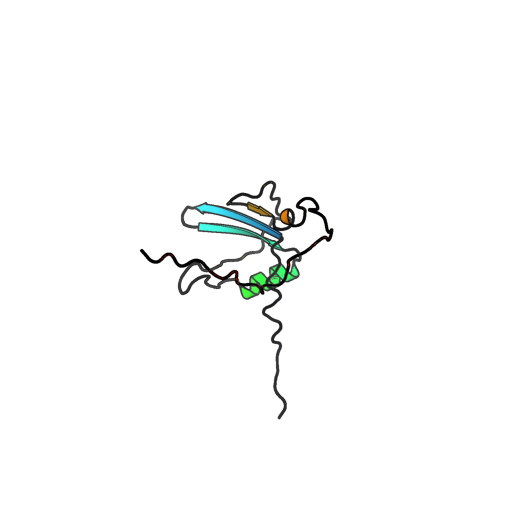15.380 1.00 51.38 100 LEU A C 1
ATOM 752 O O . LEU A 1 100 ? -25.254 36.897 -16.066 1.00 51.38 100 LEU A O 1
ATOM 756 N N . PRO A 1 101 ? -24.270 38.893 -15.712 1.00 53.91 101 PRO A N 1
ATOM 757 C CA . PRO A 1 101 ? -24.709 39.439 -16.989 1.00 53.91 101 PRO A CA 1
ATOM 758 C C . PRO A 1 101 ? -23.950 38.768 -18.155 1.00 53.91 101 PRO A C 1
ATOM 760 O O . PRO A 1 101 ? -22.803 38.337 -17.991 1.00 53.91 101 PRO A O 1
ATOM 763 N N . PRO A 1 102 ? -24.580 38.640 -19.338 1.00 62.88 102 PRO A N 1
ATOM 764 C CA . PRO A 1 102 ? -24.031 37.906 -20.477 1.00 62.88 102 PRO A CA 1
ATOM 765 C C . PRO A 1 102 ? -22.748 38.553 -21.036 1.00 62.88 102 PRO A C 1
ATOM 767 O O . PRO A 1 102 ? -22.604 39.778 -21.003 1.00 62.88 102 PRO A O 1
ATOM 770 N N . PRO A 1 103 ? -21.823 37.764 -21.617 1.00 55.28 103 PRO A N 1
ATOM 771 C CA . PRO A 1 103 ? -20.629 38.292 -22.262 1.00 55.28 103 PRO A CA 1
ATOM 772 C C . PRO A 1 103 ? -21.023 38.915 -23.605 1.00 55.28 103 PRO A C 1
ATOM 774 O O . PRO A 1 103 ? -21.132 38.231 -24.621 1.00 55.28 103 PRO A O 1
ATOM 777 N N . GLY A 1 104 ? -21.282 40.220 -23.607 1.00 57.16 104 GLY A N 1
ATOM 778 C CA . GLY A 1 104 ? -21.731 40.904 -24.814 1.00 57.16 104 GLY A CA 1
ATOM 779 C C . GLY A 1 104 ? -21.842 42.415 -24.686 1.00 57.16 104 GLY A C 1
ATOM 780 O O . GLY A 1 104 ? -22.908 42.950 -24.941 1.00 57.16 104 GLY A O 1
ATOM 781 N N . GLN A 1 105 ? -20.761 43.119 -24.338 1.00 43.88 105 GLN A N 1
ATOM 782 C CA . GLN A 1 105 ? -20.620 44.528 -24.723 1.00 43.88 105 GLN A CA 1
ATOM 783 C C . GLN A 1 105 ? -19.142 44.942 -24.692 1.00 43.88 105 GLN A C 1
ATOM 785 O O . GLN A 1 105 ? -18.532 45.062 -23.633 1.00 43.88 105 GLN A O 1
ATOM 790 N N . ALA A 1 106 ? -18.558 45.159 -25.869 1.00 55.66 106 ALA A N 1
ATOM 791 C CA . ALA A 1 106 ? -17.308 45.893 -26.003 1.00 55.66 106 ALA A CA 1
ATOM 792 C C . ALA A 1 106 ? -17.573 47.384 -25.722 1.00 55.66 106 ALA A C 1
ATOM 794 O O . ALA A 1 106 ? -18.467 47.948 -26.360 1.00 55.66 106 ALA A O 1
ATOM 795 N N . PRO A 1 107 ? -16.824 48.055 -24.832 1.00 49.47 107 PRO A N 1
ATOM 796 C CA . PRO A 1 107 ? -16.769 49.504 -24.836 1.00 49.47 107 PRO A CA 1
ATOM 797 C C . PRO A 1 107 ? -15.699 49.944 -25.839 1.00 49.47 107 PRO A C 1
ATOM 799 O O . PRO A 1 107 ? -14.522 49.597 -25.735 1.00 49.47 107 PRO A O 1
ATOM 802 N N . GLY A 1 108 ? -16.146 50.669 -26.860 1.00 49.12 108 GLY A N 1
ATOM 803 C CA . GLY A 1 108 ? -15.272 51.341 -27.804 1.00 49.12 108 GLY A CA 1
ATOM 804 C C . GLY A 1 108 ? -14.585 52.574 -27.212 1.00 49.12 108 GLY A C 1
ATOM 805 O O . GLY A 1 108 ? -15.005 53.118 -26.195 1.00 49.12 108 GLY A O 1
ATOM 806 N N . ALA A 1 109 ? -13.588 53.025 -27.975 1.00 50.22 109 ALA A N 1
ATOM 807 C CA . ALA A 1 109 ? -13.001 54.364 -28.017 1.00 50.22 109 ALA A CA 1
ATOM 808 C C . ALA A 1 109 ? -12.145 54.828 -26.823 1.00 50.22 109 ALA A C 1
ATOM 810 O O . ALA A 1 109 ? -12.651 55.254 -25.794 1.00 50.22 109 ALA A O 1
ATOM 811 N N . ALA A 1 110 ? -10.834 54.923 -27.064 1.00 48.41 110 ALA A N 1
ATOM 812 C CA . ALA A 1 110 ? -10.160 56.223 -27.143 1.00 48.41 110 ALA A CA 1
ATOM 813 C C . ALA A 1 110 ? -8.749 56.042 -27.728 1.00 48.41 110 ALA A C 1
ATOM 815 O O . ALA A 1 110 ? -7.830 55.573 -27.062 1.00 48.41 110 ALA A O 1
ATOM 816 N N . VAL A 1 111 ? -8.591 56.420 -28.995 1.00 62.41 111 VAL A N 1
ATOM 817 C CA . VAL A 1 111 ? -7.293 56.809 -29.555 1.00 62.41 111 VAL A CA 1
ATOM 818 C C . VAL A 1 111 ? -6.942 58.197 -29.013 1.00 62.41 111 VAL A C 1
ATOM 820 O O . VAL A 1 111 ? -7.815 59.066 -29.003 1.00 62.41 111 VAL A O 1
ATOM 823 N N . PRO A 1 112 ? -5.691 58.456 -28.616 1.00 53.97 112 PRO A N 1
ATOM 824 C CA . PRO A 1 112 ? -5.151 59.799 -28.743 1.00 53.97 112 PRO A CA 1
ATOM 825 C C . PRO A 1 112 ? -4.110 59.835 -29.865 1.00 53.97 112 PRO A C 1
ATOM 827 O O . PRO A 1 112 ? -3.122 59.105 -29.859 1.00 53.97 112 PRO A O 1
ATOM 830 N N . ALA A 1 113 ? -4.392 60.690 -30.845 1.00 50.50 113 ALA A N 1
ATOM 831 C CA . ALA A 1 113 ? -3.4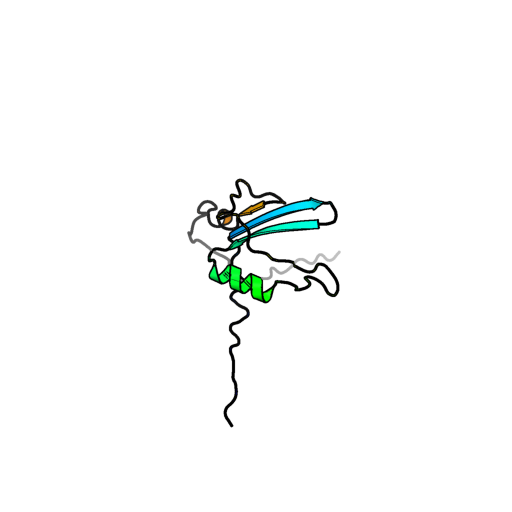21 61.223 -31.786 1.00 50.50 113 ALA A CA 1
ATOM 832 C C . ALA A 1 113 ? -2.639 62.358 -31.104 1.00 50.50 113 ALA A C 1
ATOM 834 O O . ALA A 1 113 ? -3.244 63.152 -30.378 1.00 50.50 113 ALA A O 1
ATOM 835 N N . GLY A 1 114 ? -1.333 62.446 -31.364 1.00 46.41 114 GLY A N 1
ATOM 836 C CA . GLY A 1 114 ? -0.453 63.519 -30.891 1.00 46.41 114 GLY A CA 1
ATOM 837 C C . GLY A 1 114 ? 0.968 63.039 -30.683 1.00 46.41 114 GLY A C 1
ATOM 838 O O . GLY A 1 114 ? 1.258 62.621 -29.544 1.00 46.41 114 GLY A O 1
#

Organism: NCBI:txid1074873

pLDDT: mean 70.5, std 17.64, range [37.69, 90.31]

Foldseek 3Di:
DDDPDDDPPPPPPPFDFQKKFWDDPDPVDIDMDTDTPDVVSVVVCCVVQAQDDPDVPDDGDHDDDDPDPDDDAPDDDPGMDGPVVVVPDPDPDDDDDDDDDDPDDDDDDDDDDD

Radius of gyration: 25.27 Å; chains: 1; bounding box: 44×79×50 Å

InterPro domains:
  IPR012677 Nucleotide-binding alpha-beta plait domain superfamily [G3DSA:3.30.70.330] (16-90)
  IPR021790 PTBP1-like, RNA recognition motif 2 [PF11835] (17-65)
  IPR035979 RNA-binding domain superfamily [SSF54928] (22-89)

Sequence (114 aa):
MSSRCASSNSVTSLALCVQIVTFSKSPTMYQALIQFQSPDQARHALMNLHSRNIYDGCNTLQIQPSRLNELVVKNNTQKSWDYTVQSGGPSGSAGATGDLPPPGQAPGAAVPAG